Protein AF-A0A9D4YCD7-F1 (afdb_monomer)

Organism: Pisum sativum (NCBI:txid3888)

pLDDT: mean 87.61, std 7.51, range [63.06, 95.0]

Radius of gyration: 17.52 Å; Cα contacts (8 Å, |Δi|>4): 242; chains: 1; bounding box: 41×28×47 Å

Sequence (104 aa):
ANPIVNLSVVIGTNVIALGHDSSYDPKTGELTKFDAGLNFTKDDLVASLVLNEKGNVLNASYYHVVNPFTKTAVGAKVAHRFSTKENTLTLGTQHALDPLTTVK

Nearest PDB structures (foldseek):
  5xdn-assembly1_B  TM=9.275E-01  e=1.374E-03  Homo sapiens
  7tcv-assembly1_XXX-2  TM=9.136E-01  e=3.4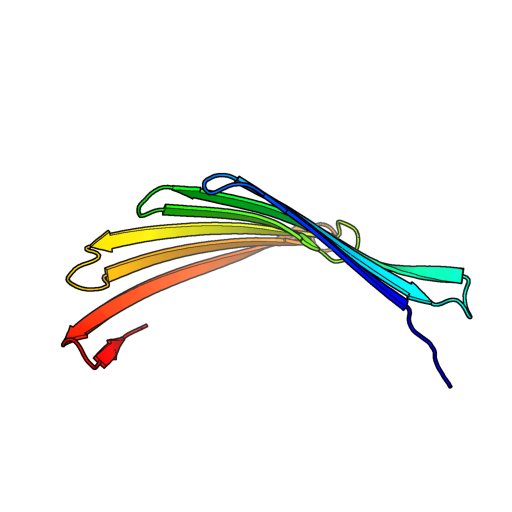58E-03  Mus musculus
  7nie-assembly1_C  TM=9.130E-01  e=3.831E-03  Sus scrofa
  3emn-assembly1_X  TM=9.144E-01  e=5.485E-03  Mus musculus
  4bum-assembly1_X-2  TM=9.418E-01  e=2.080E-02  Danio rerio

Solvent-accessible surface area (backbone atoms only — not comparable to full-atom values): 5564 Å² total; per-residue (Å²): 137,86,71,69,51,76,49,76,50,75,54,68,60,92,43,43,34,40,38,38,40,36,27,35,30,78,85,81,71,41,74,79,40,37,32,40,36,39,36,37,38,54,102,51,37,39,39,34,42,34,32,29,72,68,66,35,32,41,35,41,36,41,35,42,48,79,35,81,90,48,55,25,31,41,35,40,35,40,37,37,31,64,87,79,69,45,74,47,78,45,77,49,55,34,40,36,84,49,103,89,44,70,49,109

Secondary structure (DSSP, 8-state):
----EEEEEEEE-SSEEEEEEEEEETTTTEEEEEEEEEEEEETTEEEEEEEEGGGTEEEEEEEEEEETTTTEEEEEEEEEETTTTEEEEEEEEEEEEETTEEE-

Foldseek 3Di:
DFDKDKDKDKDDDPFKIKIWIWIAGPVVRDTQWIKIKIWGDDDFKIWIWMQTDVRQKIKTKIKGQPDPVFSWIKMWIWIAGNVVRDIDIDIDIKTHPDPVDIDD

Structure (mmCIF, N/CA/C/O backbone):
data_AF-A0A9D4YCD7-F1
#
_entry.id   AF-A0A9D4YCD7-F1
#
loop_
_atom_site.group_PDB
_atom_site.id
_atom_site.type_symbol
_atom_site.label_atom_id
_atom_site.label_alt_id
_atom_site.label_comp_id
_atom_site.label_asym_id
_atom_site.label_entity_id
_atom_site.label_seq_id
_atom_site.pdbx_PDB_ins_code
_atom_site.Cartn_x
_atom_site.Cartn_y
_atom_site.Cartn_z
_atom_site.occupancy
_atom_site.B_iso_or_equiv
_atom_site.auth_seq_id
_atom_site.auth_comp_id
_atom_site.auth_asym_id
_atom_site.auth_atom_id
_atom_site.pdbx_PDB_model_num
ATOM 1 N N . ALA A 1 1 ? 2.887 11.368 -31.687 1.00 63.06 1 ALA A N 1
ATOM 2 C CA . ALA A 1 1 ? 2.109 10.687 -30.627 1.00 63.06 1 ALA A CA 1
ATOM 3 C C . ALA A 1 1 ? 3.053 9.877 -29.749 1.00 63.06 1 ALA A C 1
ATOM 5 O O . ALA A 1 1 ? 3.938 9.268 -30.328 1.00 63.06 1 ALA A O 1
ATOM 6 N N . ASN A 1 2 ? 2.913 9.890 -28.419 1.00 71.94 2 ASN A N 1
ATOM 7 C CA . ASN A 1 2 ? 3.660 9.046 -27.471 1.00 71.94 2 ASN A CA 1
ATOM 8 C C . ASN A 1 2 ? 2.691 7.982 -26.931 1.00 71.94 2 ASN A C 1
ATOM 10 O O . ASN A 1 2 ? 2.012 8.251 -25.943 1.00 71.94 2 ASN A O 1
ATOM 14 N N . PRO A 1 3 ? 2.505 6.855 -27.641 1.00 82.94 3 PRO A N 1
ATOM 15 C CA . PRO A 1 3 ? 1.625 5.802 -27.161 1.00 82.94 3 PRO A CA 1
ATOM 16 C C . PRO A 1 3 ? 2.258 5.175 -25.918 1.00 82.94 3 PRO A C 1
ATOM 18 O O . PRO A 1 3 ? 3.429 4.827 -25.949 1.00 82.94 3 PRO A O 1
ATOM 21 N N . ILE A 1 4 ? 1.498 5.048 -24.836 1.00 87.19 4 ILE A N 1
ATOM 22 C CA . ILE A 1 4 ? 1.902 4.314 -23.633 1.00 87.19 4 ILE A CA 1
ATOM 23 C C . ILE A 1 4 ? 0.850 3.236 -23.420 1.00 87.19 4 ILE A C 1
ATOM 25 O O . ILE A 1 4 ? -0.348 3.529 -23.424 1.00 87.19 4 ILE A O 1
ATOM 29 N N . VAL A 1 5 ? 1.294 1.995 -23.256 1.00 89.56 5 VAL A N 1
ATOM 30 C CA . VAL A 1 5 ? 0.421 0.861 -22.949 1.00 89.56 5 VAL A CA 1
ATOM 31 C C . VAL A 1 5 ? 0.464 0.630 -21.447 1.00 89.56 5 VAL A C 1
ATOM 33 O O . VAL A 1 5 ? 1.545 0.498 -20.882 1.00 89.56 5 VAL A O 1
ATOM 36 N N . ASN A 1 6 ? -0.698 0.580 -20.802 1.00 92.12 6 ASN A N 1
ATOM 37 C CA . ASN A 1 6 ? -0.818 0.289 -19.375 1.00 92.12 6 ASN A CA 1
ATOM 38 C C . ASN A 1 6 ? -1.549 -1.042 -19.198 1.00 92.12 6 ASN A C 1
ATOM 40 O O . ASN A 1 6 ? -2.551 -1.289 -19.870 1.00 92.12 6 ASN A O 1
ATOM 44 N N . LEU A 1 7 ? -1.050 -1.879 -18.296 1.00 90.75 7 LEU A N 1
ATOM 45 C CA . LEU A 1 7 ? -1.609 -3.176 -17.952 1.00 90.75 7 LEU A CA 1
ATOM 46 C C . LEU A 1 7 ? -1.794 -3.239 -16.440 1.00 90.75 7 LEU A C 1
ATOM 48 O O . LEU A 1 7 ? -0.820 -3.187 -15.697 1.00 90.75 7 LEU A O 1
ATOM 52 N N . SER A 1 8 ? -3.032 -3.420 -15.996 1.00 93.19 8 SER A N 1
ATOM 53 C CA . SER A 1 8 ? -3.354 -3.646 -14.592 1.00 93.19 8 SER A CA 1
ATOM 54 C C . SER A 1 8 ? -4.103 -4.963 -14.427 1.00 93.19 8 SER A C 1
ATOM 56 O O . SER A 1 8 ? -4.980 -5.315 -15.217 1.00 93.19 8 SER A O 1
ATOM 58 N N . VAL A 1 9 ? -3.718 -5.727 -13.411 1.00 94.06 9 VAL A N 1
ATOM 59 C CA . VAL A 1 9 ? -4.295 -7.030 -13.081 1.00 94.06 9 VAL A CA 1
ATOM 60 C C . VAL A 1 9 ? -4.472 -7.093 -11.577 1.00 94.06 9 VAL A C 1
ATOM 62 O O . VAL A 1 9 ? -3.539 -6.825 -10.827 1.00 94.06 9 VAL A O 1
ATOM 65 N N . VAL A 1 10 ? -5.667 -7.467 -11.129 1.00 94.81 10 VAL A N 1
ATOM 66 C CA . VAL A 1 10 ? -5.962 -7.682 -9.712 1.00 94.81 10 VAL A CA 1
ATOM 67 C C . VAL A 1 10 ? -6.681 -9.013 -9.564 1.00 94.81 10 VAL A C 1
ATOM 69 O O . VAL A 1 10 ? -7.632 -9.296 -10.289 1.00 94.81 10 VAL A O 1
ATOM 72 N N . ILE A 1 11 ? -6.219 -9.832 -8.625 1.00 94.31 11 ILE A N 1
ATOM 73 C CA . ILE A 1 11 ? -6.813 -11.118 -8.270 1.00 94.31 11 ILE A CA 1
ATOM 74 C C . ILE A 1 11 ? -6.925 -11.153 -6.752 1.00 94.31 11 ILE A C 1
ATOM 76 O O . ILE A 1 11 ? -5.935 -10.985 -6.044 1.00 94.31 11 ILE A O 1
ATOM 80 N N . GLY A 1 12 ? -8.127 -11.373 -6.231 1.00 92.31 12 GLY A N 1
ATOM 81 C CA . GLY A 1 12 ? -8.349 -11.362 -4.794 1.00 92.31 12 GLY A CA 1
ATOM 82 C C . GLY A 1 12 ? -9.638 -12.037 -4.368 1.00 92.31 12 GLY A C 1
ATOM 83 O O . GLY A 1 12 ? -10.518 -12.332 -5.171 1.00 92.31 12 GLY A O 1
ATOM 84 N N . THR A 1 13 ? -9.712 -12.279 -3.069 1.00 91.50 13 THR A N 1
ATOM 85 C CA . THR A 1 13 ? -10.869 -12.768 -2.324 1.00 91.50 13 THR A CA 1
ATOM 86 C C . THR A 1 13 ? -11.287 -11.701 -1.311 1.00 91.50 13 THR A C 1
ATOM 88 O O . THR A 1 13 ? -10.689 -10.630 -1.235 1.00 91.50 13 THR A O 1
ATOM 91 N N . ASN A 1 14 ? -12.273 -12.016 -0.474 1.00 87.06 14 ASN A N 1
ATOM 92 C CA . ASN A 1 14 ? -12.765 -11.120 0.575 1.00 87.06 14 ASN A CA 1
ATOM 93 C C . ASN A 1 14 ? -11.700 -10.756 1.627 1.00 87.06 14 ASN A C 1
ATOM 95 O O . ASN A 1 14 ? -11.888 -9.790 2.358 1.00 87.06 14 ASN A O 1
ATOM 99 N N . VAL A 1 15 ? -10.615 -11.539 1.727 1.00 91.50 15 VAL A N 1
ATOM 100 C CA . VAL A 1 15 ? -9.600 -11.384 2.780 1.00 91.50 15 VAL A CA 1
ATOM 101 C C . VAL A 1 15 ? -8.240 -10.964 2.237 1.00 91.50 15 VAL A C 1
ATOM 103 O O . VAL A 1 15 ? -7.526 -10.205 2.882 1.00 91.50 15 VAL A O 1
ATOM 106 N N . ILE A 1 16 ? -7.861 -11.442 1.054 1.00 92.88 16 ILE A N 1
ATOM 107 C CA . ILE A 1 16 ? -6.556 -11.157 0.455 1.00 92.88 16 ILE A CA 1
ATOM 108 C C . ILE A 1 16 ? -6.719 -10.776 -1.010 1.00 92.88 16 ILE A C 1
ATOM 110 O O . ILE A 1 16 ? -7.456 -11.438 -1.736 1.00 92.88 16 ILE A O 1
ATOM 114 N N . ALA A 1 17 ? -6.006 -9.748 -1.454 1.00 94.75 17 ALA A N 1
ATOM 115 C CA . ALA A 1 17 ? -5.940 -9.335 -2.846 1.00 94.75 17 ALA A CA 1
ATOM 116 C C . ALA A 1 17 ? -4.491 -9.095 -3.265 1.00 94.75 17 ALA A C 1
ATOM 118 O O . ALA A 1 17 ? -3.690 -8.552 -2.509 1.00 94.75 17 ALA A O 1
ATOM 119 N N . LEU A 1 18 ? -4.170 -9.501 -4.484 1.00 94.88 18 LEU A N 1
ATOM 120 C CA . LEU A 1 18 ? -2.902 -9.270 -5.154 1.00 94.88 18 LEU A CA 1
ATOM 121 C C . LEU A 1 18 ? -3.179 -8.412 -6.382 1.00 94.88 18 LEU A C 1
ATOM 123 O O . LEU A 1 18 ? -4.095 -8.696 -7.150 1.00 94.88 18 LEU A O 1
ATOM 127 N N . GLY A 1 19 ? -2.399 -7.358 -6.556 1.00 94.19 19 GLY A N 1
ATOM 128 C CA . GLY A 1 19 ? -2.492 -6.434 -7.672 1.00 94.19 19 GLY A CA 1
ATOM 129 C C . GLY A 1 19 ? -1.138 -6.257 -8.332 1.00 94.19 19 GLY A C 1
ATOM 130 O O . GLY A 1 19 ? -0.098 -6.322 -7.681 1.00 94.19 19 GLY A O 1
ATOM 131 N N . HIS A 1 20 ? -1.151 -6.020 -9.629 1.00 93.62 20 HIS A N 1
ATOM 132 C CA . HIS A 1 20 ? 0.021 -5.679 -10.409 1.00 93.62 20 HIS A CA 1
ATOM 133 C C . HIS A 1 20 ? -0.371 -4.636 -11.453 1.00 93.62 20 HIS A C 1
ATOM 135 O O . HIS A 1 20 ? -1.400 -4.779 -12.111 1.00 93.62 20 HIS A O 1
ATOM 141 N N . ASP A 1 21 ? 0.443 -3.599 -11.596 1.00 93.25 21 ASP A N 1
ATOM 142 C CA . ASP A 1 21 ? 0.253 -2.501 -12.538 1.00 93.25 21 ASP A CA 1
ATOM 143 C C . ASP A 1 21 ? 1.577 -2.214 -13.245 1.00 93.25 21 ASP A C 1
ATOM 145 O O . ASP A 1 21 ? 2.606 -2.002 -12.607 1.00 93.25 21 ASP A O 1
ATOM 149 N N . SER A 1 22 ? 1.576 -2.226 -14.572 1.00 91.38 22 SER A N 1
ATOM 150 C CA . SER A 1 22 ? 2.772 -1.966 -15.359 1.00 91.38 22 SER A CA 1
ATOM 151 C C . SER A 1 22 ? 2.489 -1.100 -16.578 1.00 91.38 22 SER A C 1
ATOM 153 O O . SER A 1 22 ? 1.412 -1.1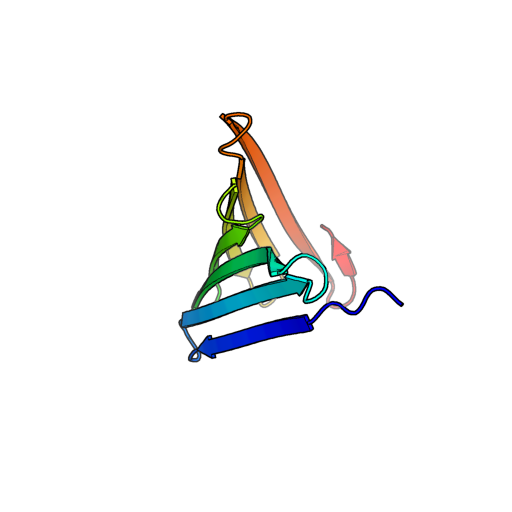45 -17.172 1.00 91.38 22 SER A O 1
ATOM 155 N N . SER A 1 23 ? 3.482 -0.301 -16.963 1.00 92.19 23 SER A N 1
ATOM 156 C CA . SER A 1 23 ? 3.403 0.602 -18.113 1.00 92.19 23 SER A CA 1
ATOM 157 C C . SER A 1 23 ? 4.579 0.362 -19.048 1.00 92.19 23 SER A C 1
ATOM 159 O O . SER A 1 23 ? 5.722 0.252 -18.601 1.00 92.19 23 SER A O 1
ATOM 161 N N . TYR A 1 24 ? 4.299 0.308 -20.347 1.00 88.31 24 TYR A N 1
ATOM 162 C CA . TYR A 1 24 ? 5.257 0.025 -21.409 1.00 88.31 24 TYR A CA 1
ATOM 163 C C . TYR A 1 24 ? 5.216 1.113 -22.482 1.00 88.31 24 TYR A C 1
ATOM 165 O O . TYR A 1 24 ? 4.139 1.483 -22.962 1.00 88.31 24 TYR A O 1
ATOM 173 N N . ASP A 1 25 ? 6.390 1.610 -22.868 1.00 90.31 25 ASP A N 1
ATOM 174 C CA . ASP A 1 25 ? 6.554 2.513 -24.003 1.00 90.31 25 ASP A CA 1
ATOM 175 C C . ASP A 1 25 ? 7.037 1.715 -25.233 1.00 90.31 25 ASP A C 1
ATOM 177 O O . ASP A 1 25 ? 8.211 1.346 -25.316 1.00 90.31 25 ASP A O 1
ATOM 181 N N . PRO A 1 26 ? 6.164 1.445 -26.223 1.00 83.69 26 PRO A N 1
ATOM 182 C CA . PRO A 1 26 ? 6.528 0.710 -27.431 1.00 83.69 26 PRO A CA 1
ATOM 183 C C . PRO A 1 26 ? 7.477 1.474 -28.362 1.00 83.69 26 PRO A C 1
ATOM 185 O O . PRO A 1 26 ? 7.972 0.884 -29.318 1.00 83.69 26 PRO A O 1
ATOM 188 N N . LYS A 1 27 ? 7.745 2.766 -28.130 1.00 84.81 27 LYS A N 1
ATOM 189 C CA . LYS A 1 27 ? 8.731 3.518 -28.918 1.00 84.81 27 LYS A CA 1
ATOM 190 C C . LYS A 1 27 ? 10.157 3.242 -28.479 1.00 84.81 27 LYS A C 1
ATOM 192 O O . LYS A 1 27 ? 11.037 3.136 -29.327 1.00 84.81 27 LYS A O 1
ATOM 197 N N . THR A 1 28 ? 10.383 3.200 -27.170 1.00 83.50 28 THR A N 1
ATOM 198 C CA . THR A 1 28 ? 11.702 2.931 -26.582 1.00 83.50 28 THR A CA 1
ATOM 199 C C . THR A 1 28 ? 11.900 1.446 -26.306 1.00 83.50 28 THR A C 1
ATOM 201 O O . THR A 1 28 ? 13.027 0.995 -26.131 1.00 83.50 28 THR A O 1
ATOM 204 N N . GLY A 1 29 ? 10.812 0.674 -26.291 1.00 80.50 29 GLY A N 1
ATOM 205 C CA . GLY A 1 29 ? 10.824 -0.726 -25.904 1.00 80.50 29 GLY A CA 1
ATOM 206 C C . GLY A 1 29 ? 11.000 -0.926 -24.399 1.00 80.50 29 GLY A C 1
ATOM 207 O O . GLY A 1 29 ? 11.297 -2.040 -23.968 1.00 80.50 29 GLY A O 1
ATOM 208 N N . GLU A 1 30 ? 10.837 0.128 -23.596 1.00 85.12 30 GLU A N 1
ATOM 209 C CA . GLU A 1 30 ? 11.117 0.100 -22.166 1.00 85.12 30 GLU A CA 1
ATOM 210 C C . GLU A 1 30 ? 9.852 -0.023 -21.319 1.00 85.12 30 GLU A C 1
ATOM 212 O O . GLU A 1 30 ? 8.813 0.593 -21.571 1.00 85.12 30 GLU A O 1
ATOM 217 N N . LEU A 1 31 ? 9.979 -0.781 -20.231 1.00 84.62 31 LEU A N 1
ATOM 218 C CA . LEU A 1 31 ? 9.004 -0.776 -19.154 1.00 84.62 31 LEU A CA 1
ATOM 219 C C . LEU A 1 31 ? 9.199 0.501 -18.331 1.00 84.62 31 LEU A C 1
ATOM 221 O O . LEU A 1 31 ? 10.206 0.645 -17.636 1.00 84.62 31 LEU A O 1
ATOM 225 N N . THR A 1 32 ? 8.265 1.441 -18.406 1.00 86.94 32 THR A N 1
ATOM 226 C CA . THR A 1 32 ? 8.355 2.732 -17.709 1.00 86.94 32 THR A CA 1
ATOM 227 C C . THR A 1 32 ? 7.904 2.623 -16.256 1.00 86.94 32 THR A C 1
ATOM 229 O O . THR A 1 32 ? 8.478 3.285 -15.391 1.00 86.94 32 THR A O 1
ATOM 232 N N . LYS A 1 33 ? 6.957 1.727 -15.961 1.00 89.06 33 LYS A N 1
ATOM 233 C CA . LYS A 1 33 ? 6.374 1.550 -14.627 1.00 89.06 33 LYS A CA 1
ATOM 234 C C . LYS A 1 33 ? 6.152 0.073 -14.305 1.00 89.06 33 LYS A C 1
ATOM 236 O O . LYS A 1 33 ? 5.764 -0.697 -15.180 1.00 89.06 33 LYS A O 1
ATOM 241 N N . PHE A 1 34 ? 6.398 -0.300 -13.054 1.00 89.12 34 PHE A N 1
ATOM 242 C CA . PHE A 1 34 ? 6.098 -1.621 -12.508 1.00 89.12 34 PHE A CA 1
ATOM 243 C C . PHE A 1 34 ? 5.792 -1.473 -11.020 1.00 89.12 34 PHE A C 1
ATOM 245 O O . PHE A 1 34 ? 6.691 -1.163 -10.231 1.00 89.12 34 PHE A O 1
ATOM 252 N N . ASP A 1 35 ? 4.536 -1.700 -10.670 1.00 93.38 35 ASP A N 1
ATOM 253 C CA . ASP A 1 35 ? 4.013 -1.664 -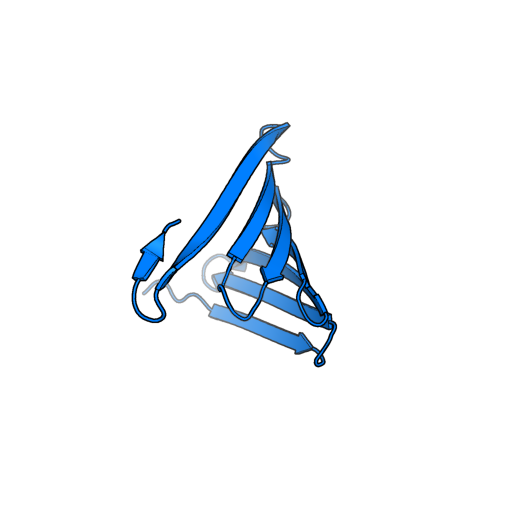9.319 1.00 93.38 35 ASP A CA 1
ATOM 254 C C . ASP A 1 35 ? 3.339 -3.009 -9.014 1.00 93.38 35 ASP A C 1
ATOM 256 O O . ASP A 1 35 ? 2.664 -3.611 -9.849 1.00 93.38 35 ASP A O 1
ATOM 260 N N . ALA A 1 36 ? 3.509 -3.491 -7.791 1.00 94.38 36 ALA A N 1
ATOM 261 C CA . ALA A 1 36 ? 2.879 -4.705 -7.300 1.00 94.38 36 ALA A CA 1
ATOM 262 C C . ALA A 1 36 ? 2.330 -4.450 -5.900 1.00 94.38 36 ALA A C 1
ATOM 264 O O . ALA A 1 36 ? 2.975 -3.808 -5.077 1.00 94.38 36 ALA A O 1
ATOM 265 N N . GLY A 1 37 ? 1.137 -4.950 -5.617 1.00 94.69 37 GLY A N 1
ATOM 266 C CA . GLY A 1 37 ? 0.439 -4.740 -4.360 1.00 94.69 37 GLY A CA 1
ATOM 267 C C . GLY A 1 37 ? -0.098 -6.040 -3.791 1.00 94.69 37 GLY A C 1
ATOM 268 O O . GLY A 1 37 ? -0.564 -6.911 -4.517 1.00 94.69 37 GLY A O 1
ATOM 269 N N . LEU A 1 38 ? -0.066 -6.146 -2.474 1.00 94.25 38 LEU A N 1
ATOM 270 C CA . LEU A 1 38 ? -0.767 -7.140 -1.687 1.00 94.25 38 LEU A CA 1
ATOM 271 C C . LEU A 1 38 ? -1.612 -6.395 -0.664 1.00 94.25 38 LEU A C 1
ATOM 273 O O . LEU A 1 38 ? -1.136 -5.487 0.011 1.00 94.25 38 LEU A O 1
ATOM 277 N N . ASN A 1 39 ? -2.871 -6.771 -0.546 1.00 94.00 39 ASN A N 1
ATOM 278 C CA . ASN A 1 39 ? -3.791 -6.216 0.424 1.00 94.00 39 ASN A CA 1
ATOM 279 C C . ASN A 1 39 ? -4.412 -7.353 1.227 1.00 94.00 39 ASN A C 1
ATOM 281 O O . ASN A 1 39 ? -4.786 -8.382 0.671 1.00 94.00 39 ASN A O 1
ATOM 285 N N . PHE A 1 40 ? -4.523 -7.152 2.528 1.00 92.50 40 PHE A N 1
ATOM 286 C CA . PHE A 1 40 ? -5.142 -8.049 3.478 1.00 92.50 40 PHE A CA 1
ATOM 287 C C . PHE A 1 40 ? -6.207 -7.269 4.243 1.00 92.50 40 PHE A C 1
ATOM 289 O O . PHE A 1 40 ? -5.896 -6.330 4.971 1.00 92.50 40 PHE A O 1
ATOM 296 N N . THR A 1 41 ? -7.465 -7.650 4.077 1.00 91.25 41 THR A N 1
ATOM 297 C CA . THR A 1 41 ? -8.613 -7.000 4.707 1.00 91.25 41 THR A CA 1
ATOM 298 C C . THR A 1 41 ? -9.329 -8.021 5.574 1.00 91.25 41 THR A C 1
ATOM 300 O O . THR A 1 41 ? -9.681 -9.097 5.109 1.00 91.25 41 THR A O 1
ATOM 303 N N . LYS A 1 42 ? -9.541 -7.710 6.849 1.00 85.88 42 LYS A N 1
ATOM 304 C CA . LYS A 1 42 ? -10.234 -8.591 7.785 1.00 85.88 42 LYS A CA 1
ATOM 305 C C . LYS A 1 42 ? -11.083 -7.775 8.740 1.00 85.88 42 LYS A C 1
ATOM 307 O O . LYS A 1 42 ? -10.506 -7.040 9.529 1.00 85.88 42 LYS A O 1
ATOM 312 N N . ASP A 1 43 ? -12.400 -7.969 8.683 1.00 82.25 43 ASP A N 1
ATOM 313 C CA . ASP A 1 43 ? -13.438 -7.353 9.524 1.00 82.25 43 ASP A CA 1
ATOM 314 C C . ASP A 1 43 ? -13.261 -5.833 9.703 1.00 82.25 43 ASP A C 1
ATOM 316 O O . ASP A 1 43 ? -13.823 -5.053 8.939 1.00 82.25 43 ASP A O 1
ATOM 320 N N . ASP A 1 44 ? -12.408 -5.417 10.635 1.00 82.75 44 ASP A N 1
ATOM 321 C CA . ASP A 1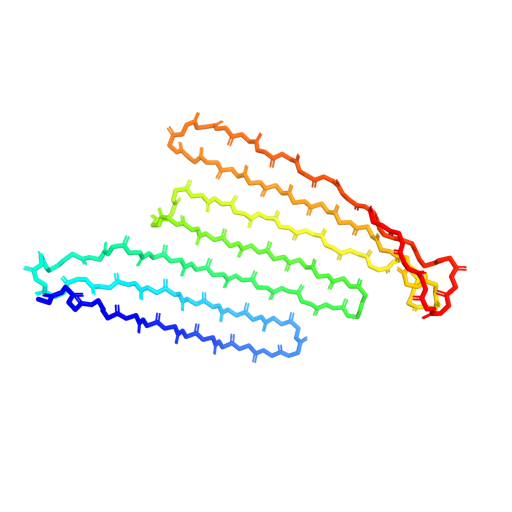 44 ? -12.148 -4.022 10.998 1.00 82.75 44 ASP A CA 1
ATOM 322 C C . ASP A 1 44 ? -10.717 -3.546 10.666 1.00 82.75 44 ASP A C 1
ATOM 324 O O . ASP A 1 44 ? -10.312 -2.439 11.012 1.00 82.75 44 ASP A O 1
ATOM 328 N N . LEU A 1 45 ? -9.902 -4.374 10.015 1.00 87.00 45 LEU A N 1
ATOM 329 C CA . LEU A 1 45 ? -8.475 -4.146 9.796 1.00 87.00 45 LEU A CA 1
ATOM 330 C C . LEU A 1 45 ? -8.108 -4.298 8.324 1.00 87.00 45 LEU A C 1
ATOM 332 O O . LEU A 1 45 ? -8.484 -5.265 7.665 1.00 87.00 45 LEU A O 1
ATOM 336 N N . VAL A 1 46 ? -7.301 -3.371 7.820 1.00 91.75 46 VAL A N 1
ATOM 337 C CA . VAL A 1 46 ? -6.713 -3.440 6.483 1.00 91.75 46 VAL A CA 1
ATOM 338 C C . VAL A 1 46 ? -5.208 -3.258 6.589 1.00 91.75 46 VAL A C 1
ATOM 340 O O . VAL A 1 46 ? -4.725 -2.220 7.030 1.00 91.75 46 VAL A O 1
ATOM 343 N N . ALA A 1 47 ? -4.459 -4.264 6.166 1.00 93.81 47 ALA A N 1
ATOM 344 C CA . ALA A 1 47 ? -3.022 -4.189 5.991 1.00 93.81 47 ALA A CA 1
ATOM 345 C C . ALA A 1 47 ? -2.706 -4.281 4.500 1.00 93.81 47 ALA A C 1
ATOM 347 O O . ALA A 1 47 ? -3.213 -5.156 3.809 1.00 93.81 47 ALA A O 1
ATOM 348 N N . SER A 1 48 ? -1.852 -3.407 3.989 1.00 94.62 48 SER A N 1
ATOM 349 C CA . SER A 1 48 ? -1.468 -3.429 2.582 1.00 94.62 48 SER A CA 1
ATOM 350 C C . SER A 1 48 ? 0.022 -3.209 2.422 1.00 94.62 48 SER A C 1
ATOM 352 O O . SER A 1 48 ? 0.618 -2.371 3.095 1.00 94.62 48 SER A O 1
ATOM 354 N N . LEU A 1 49 ? 0.612 -3.942 1.492 1.00 94.75 49 LEU A N 1
ATOM 355 C CA . LEU A 1 49 ? 2.004 -3.840 1.109 1.00 94.75 49 LEU A CA 1
ATOM 356 C C . LEU A 1 49 ? 2.071 -3.592 -0.391 1.00 94.75 49 LEU A C 1
ATOM 358 O O . LEU A 1 49 ? 1.619 -4.417 -1.174 1.00 94.75 49 LEU A O 1
ATOM 362 N N . VAL A 1 50 ? 2.626 -2.461 -0.801 1.00 95.00 50 VAL A N 1
ATOM 363 C CA . VAL A 1 50 ? 2.709 -2.067 -2.205 1.00 95.00 50 VAL A CA 1
ATOM 364 C C . VAL A 1 50 ? 4.135 -1.684 -2.537 1.00 95.00 50 VAL A C 1
ATOM 366 O O . VAL A 1 50 ? 4.708 -0.769 -1.952 1.00 95.00 50 VAL A O 1
ATOM 369 N N . LEU A 1 51 ? 4.695 -2.367 -3.514 1.00 93.88 51 LEU A N 1
ATOM 370 C CA . LEU A 1 51 ? 5.967 -2.060 -4.121 1.00 93.88 51 LEU A CA 1
ATOM 371 C C . LEU A 1 51 ? 5.720 -1.202 -5.366 1.00 93.88 51 LEU A C 1
ATOM 373 O O . LEU A 1 51 ? 4.960 -1.599 -6.240 1.00 93.88 51 LEU A O 1
ATOM 377 N N . ASN A 1 52 ? 6.336 -0.027 -5.436 1.00 91.06 52 ASN A N 1
ATOM 378 C CA . ASN A 1 52 ? 6.139 0.945 -6.510 1.00 91.06 52 ASN A CA 1
ATOM 379 C C . ASN A 1 52 ? 7.474 1.316 -7.157 1.00 91.06 52 ASN A C 1
ATOM 381 O O . ASN A 1 52 ? 8.544 1.015 -6.616 1.00 91.06 52 ASN A O 1
ATOM 385 N N . GLU A 1 53 ? 7.405 2.024 -8.285 1.00 88.75 53 GLU A N 1
ATOM 386 C CA . GLU A 1 53 ? 8.574 2.570 -8.989 1.00 88.75 53 GLU A CA 1
ATOM 387 C C . GLU A 1 53 ? 9.616 1.483 -9.308 1.00 88.75 53 GLU A C 1
ATOM 389 O O . GLU A 1 53 ? 10.796 1.612 -8.978 1.00 88.75 53 GLU A O 1
ATOM 394 N N . LYS A 1 54 ? 9.181 0.373 -9.920 1.00 87.06 54 LYS A N 1
ATOM 395 C CA . LYS A 1 54 ? 10.054 -0.761 -10.282 1.00 87.06 54 LYS A CA 1
ATOM 396 C C . LYS A 1 54 ? 10.778 -1.392 -9.089 1.00 87.06 54 LYS A C 1
ATOM 398 O O . LYS A 1 54 ? 11.889 -1.894 -9.233 1.00 87.06 54 LYS A O 1
ATOM 403 N N . GLY A 1 55 ? 10.175 -1.356 -7.904 1.00 84.50 55 GLY A N 1
ATOM 404 C CA . GLY A 1 55 ? 10.812 -1.891 -6.701 1.00 84.50 55 GLY A CA 1
ATOM 405 C C . GLY A 1 55 ? 11.488 -0.861 -5.813 1.00 84.50 55 GLY A C 1
ATOM 406 O O . GLY A 1 55 ? 11.970 -1.212 -4.742 1.00 84.50 55 GLY A O 1
ATOM 407 N N . ASN A 1 56 ? 11.528 0.401 -6.224 1.00 89.94 56 ASN A N 1
ATOM 408 C CA . ASN A 1 56 ? 12.264 1.419 -5.497 1.00 89.94 56 ASN A CA 1
ATOM 409 C C . ASN A 1 56 ? 11.554 1.899 -4.222 1.00 89.94 56 ASN A C 1
ATOM 411 O O . ASN A 1 56 ? 12.221 2.286 -3.262 1.00 89.94 56 ASN A O 1
ATOM 415 N N . VAL A 1 57 ? 10.220 1.889 -4.196 1.00 93.12 57 VAL A N 1
ATOM 416 C CA . VAL A 1 57 ? 9.440 2.376 -3.049 1.00 93.12 57 VAL A CA 1
ATOM 417 C C . VAL A 1 57 ? 8.574 1.262 -2.483 1.00 93.12 57 VAL A C 1
ATOM 419 O O . VAL A 1 57 ? 7.632 0.809 -3.129 1.00 93.12 57 VAL A O 1
ATOM 422 N N . LEU A 1 58 ? 8.849 0.862 -1.245 1.00 94.06 58 LEU A N 1
ATOM 423 C CA . LEU A 1 58 ? 8.031 -0.073 -0.484 1.00 94.06 58 LEU A CA 1
ATOM 424 C C . LEU A 1 58 ? 7.084 0.695 0.437 1.00 94.06 58 LEU A C 1
ATOM 426 O O . LEU A 1 58 ? 7.514 1.330 1.392 1.00 94.06 58 LEU A O 1
ATOM 430 N N . ASN A 1 59 ? 5.789 0.613 0.169 1.00 94.62 59 ASN A N 1
ATOM 431 C CA . ASN A 1 59 ? 4.732 1.171 0.998 1.00 94.62 59 ASN A CA 1
ATOM 432 C C . ASN A 1 59 ? 4.081 0.056 1.816 1.00 94.62 59 ASN A C 1
ATOM 434 O O . ASN A 1 59 ? 3.410 -0.802 1.256 1.00 94.62 59 ASN A O 1
ATOM 438 N N . ALA A 1 60 ? 4.224 0.092 3.131 1.00 94.19 60 ALA A N 1
ATOM 439 C CA . ALA A 1 60 ? 3.436 -0.708 4.054 1.00 94.19 60 ALA A CA 1
ATOM 440 C C . ALA A 1 60 ? 2.411 0.203 4.729 1.00 94.19 60 ALA A C 1
ATOM 442 O O . ALA A 1 60 ? 2.763 1.256 5.247 1.00 94.19 60 ALA A O 1
ATOM 443 N N . SER A 1 61 ? 1.144 -0.178 4.754 1.00 93.88 61 SER A N 1
ATOM 444 C CA . SER A 1 61 ? 0.134 0.521 5.543 1.00 93.88 61 SER A CA 1
ATOM 445 C C . SER A 1 61 ? -0.704 -0.443 6.345 1.00 93.88 61 SER A C 1
ATOM 447 O O . SER A 1 61 ? -0.928 -1.587 5.960 1.00 93.88 61 SER A O 1
ATOM 449 N N . TYR A 1 62 ? -1.142 0.053 7.485 1.00 91.75 62 TYR A N 1
ATOM 450 C CA . TYR A 1 62 ? -1.962 -0.642 8.443 1.00 91.75 62 TYR A CA 1
ATOM 451 C C . TYR A 1 62 ? -3.054 0.313 8.896 1.00 91.75 62 TYR A C 1
ATOM 453 O O . TYR A 1 62 ? -2.776 1.422 9.348 1.00 91.75 62 TYR A O 1
ATOM 461 N N . TYR A 1 63 ? -4.294 -0.111 8.755 1.00 89.31 63 TYR A N 1
ATOM 462 C CA . TYR A 1 63 ? -5.479 0.642 9.106 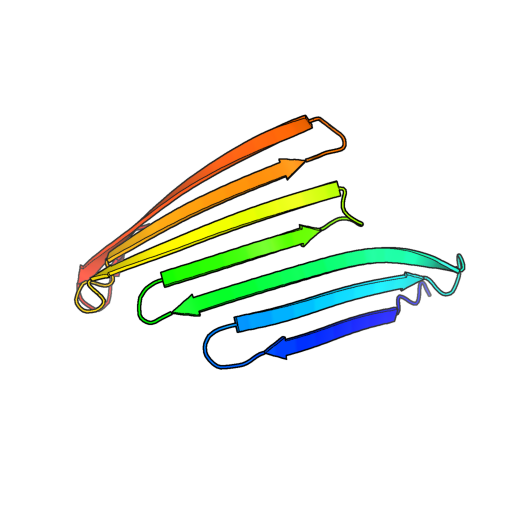1.00 89.31 63 TYR A CA 1
ATOM 463 C C . TYR A 1 63 ? -6.350 -0.230 9.997 1.00 89.31 63 TYR A C 1
ATOM 465 O O . TYR A 1 63 ? -6.606 -1.387 9.673 1.00 89.31 63 TYR A O 1
ATOM 473 N N . HIS A 1 64 ? -6.783 0.318 11.124 1.00 86.56 64 HIS A N 1
ATOM 474 C CA . HIS A 1 64 ? -7.594 -0.378 12.105 1.00 86.56 64 HIS A CA 1
ATOM 475 C C . HIS A 1 64 ? -8.776 0.494 12.519 1.00 86.56 64 HIS A C 1
ATOM 477 O O . HIS A 1 64 ? -8.612 1.615 13.007 1.00 86.56 64 HIS A O 1
ATOM 483 N N . VAL A 1 65 ? -9.976 -0.033 12.319 1.00 84.12 65 VAL A N 1
ATOM 484 C CA . VAL A 1 65 ? -11.236 0.554 12.753 1.00 84.12 65 VAL A CA 1
ATOM 485 C C . VAL A 1 65 ? -11.472 0.109 14.190 1.00 84.12 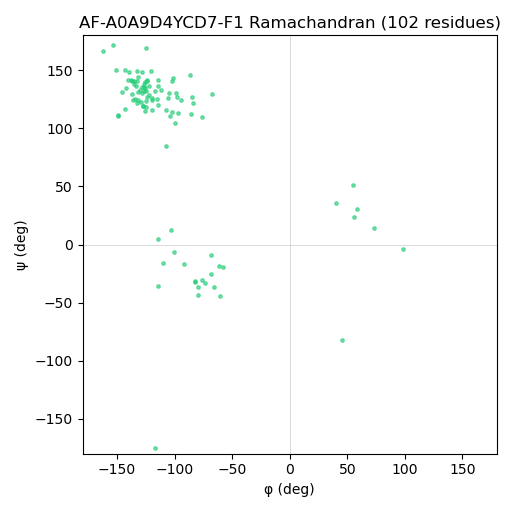65 VAL A C 1
ATOM 487 O O . VAL A 1 65 ? -11.684 -1.062 14.469 1.00 84.12 65 VAL A O 1
ATOM 490 N N . VAL A 1 66 ? -11.408 1.061 15.117 1.00 77.94 66 VAL A N 1
ATOM 491 C CA . VAL A 1 66 ? -11.591 0.797 16.551 1.00 77.94 66 VAL A CA 1
ATOM 492 C C . VAL A 1 66 ? -13.075 0.668 16.880 1.00 77.94 66 VAL A C 1
ATOM 494 O O . VAL A 1 66 ? -13.464 -0.124 17.734 1.00 77.94 66 VAL A O 1
ATOM 497 N N . ASN A 1 67 ? -13.914 1.471 16.221 1.00 72.25 67 ASN A N 1
ATOM 498 C CA . ASN A 1 67 ? -15.354 1.408 16.413 1.00 72.25 67 ASN A CA 1
ATOM 499 C C . ASN A 1 67 ? -16.096 1.793 15.120 1.00 72.25 67 ASN A C 1
ATOM 501 O O . ASN A 1 67 ? -16.085 2.973 14.741 1.00 72.25 67 ASN A O 1
ATOM 505 N N . PRO A 1 68 ? -16.768 0.836 14.455 1.00 66.06 68 PRO A N 1
ATOM 506 C CA . PRO A 1 68 ? -17.537 1.107 13.245 1.00 66.06 68 PRO A CA 1
ATOM 507 C C . PRO A 1 68 ? -18.785 1.970 13.502 1.00 66.06 68 PRO A C 1
ATOM 509 O O . PRO A 1 68 ? -19.195 2.709 12.609 1.00 66.06 68 PRO A O 1
ATOM 512 N N . PH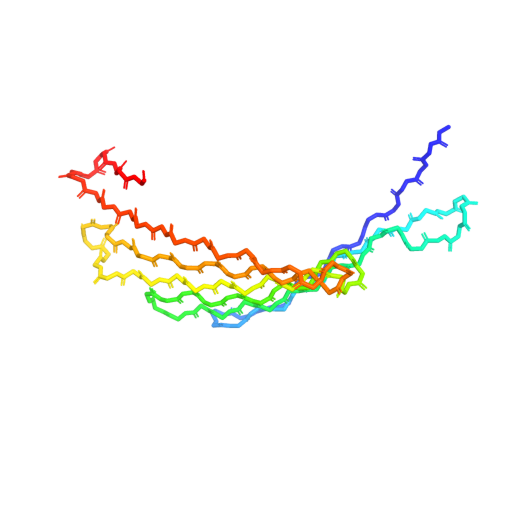E A 1 69 ? -19.347 1.973 14.720 1.00 63.88 69 PHE A N 1
ATOM 513 C CA . PHE A 1 69 ? -20.503 2.813 15.072 1.00 63.88 69 PHE A CA 1
ATOM 514 C C . PHE A 1 69 ? -20.141 4.295 15.238 1.00 63.88 69 PHE A C 1
ATOM 516 O O . PHE A 1 69 ? -20.940 5.157 14.883 1.00 63.88 69 PHE A O 1
ATOM 523 N N . THR A 1 70 ? -18.935 4.611 15.722 1.00 65.50 70 THR A N 1
ATOM 524 C CA . THR A 1 70 ? -18.429 5.996 15.833 1.00 65.50 70 THR A CA 1
ATOM 525 C C . THR A 1 70 ? -17.423 6.350 14.731 1.00 65.50 70 THR A C 1
ATOM 527 O O . THR A 1 70 ? -16.704 7.343 14.846 1.00 65.50 70 THR A O 1
ATOM 530 N N . LYS A 1 71 ? -17.318 5.510 13.684 1.00 70.94 71 LYS A N 1
ATOM 531 C CA . LYS A 1 71 ? -16.348 5.596 12.568 1.00 70.94 71 LYS A CA 1
ATOM 532 C C . LYS A 1 71 ? -14.935 6.012 13.010 1.00 70.94 71 LYS A C 1
ATOM 534 O O . LYS A 1 71 ? -14.239 6.749 12.304 1.00 70.94 71 LYS A O 1
ATOM 539 N N . THR A 1 72 ? -14.524 5.555 14.192 1.00 79.12 72 THR A N 1
ATOM 540 C CA . THR A 1 72 ? -13.209 5.865 14.751 1.00 79.12 72 THR A CA 1
ATOM 541 C C . THR A 1 72 ? -12.216 4.882 14.180 1.00 79.12 72 THR A C 1
ATOM 543 O O . THR A 1 72 ? -12.380 3.672 14.347 1.00 79.12 72 THR A O 1
ATOM 546 N N . ALA A 1 73 ? -11.188 5.389 13.518 1.00 85.06 73 ALA A N 1
ATOM 547 C CA . ALA A 1 73 ? -10.163 4.546 12.939 1.00 85.06 73 ALA A CA 1
ATOM 548 C C . ALA A 1 73 ? -8.795 5.191 13.058 1.00 85.06 73 ALA A C 1
ATOM 550 O O . ALA A 1 73 ? -8.647 6.411 13.057 1.00 85.06 73 ALA A O 1
ATOM 551 N N . VAL A 1 74 ? -7.786 4.347 13.155 1.00 89.44 74 VAL A N 1
ATOM 552 C CA . VAL A 1 74 ? -6.393 4.754 13.234 1.00 89.44 74 VAL A CA 1
ATOM 553 C C . VAL A 1 74 ? -5.635 4.072 12.113 1.00 89.44 74 VAL A C 1
ATOM 555 O O . VAL A 1 74 ? -5.901 2.924 11.760 1.00 89.44 74 VAL A O 1
ATOM 558 N N . GLY A 1 75 ? -4.711 4.802 11.512 1.00 91.81 75 GLY A N 1
ATOM 559 C CA . GLY A 1 75 ? -3.932 4.337 10.386 1.00 91.81 75 GLY A CA 1
ATOM 560 C C . GLY A 1 75 ? -2.478 4.735 10.535 1.00 91.81 75 GLY A C 1
ATOM 561 O O . GLY A 1 75 ? -2.151 5.842 10.959 1.00 91.81 75 GLY A O 1
ATOM 562 N N . ALA A 1 76 ? -1.602 3.828 10.141 1.00 93.88 76 ALA A N 1
ATOM 563 C CA . ALA A 1 76 ? -0.187 4.072 9.980 1.00 93.88 76 ALA A CA 1
ATOM 564 C C . ALA A 1 76 ? 0.227 3.656 8.570 1.00 93.88 76 ALA A C 1
ATOM 566 O O . ALA A 1 76 ? -0.215 2.635 8.046 1.00 93.88 76 ALA A O 1
ATOM 567 N N . LYS A 1 77 ? 1.098 4.440 7.949 1.00 93.44 77 LYS A N 1
ATOM 568 C CA . LYS A 1 77 ? 1.747 4.120 6.685 1.00 93.44 77 LYS A CA 1
ATOM 569 C C . LYS A 1 77 ? 3.241 4.342 6.838 1.00 93.44 77 LYS A C 1
ATOM 571 O O . LYS A 1 77 ? 3.671 5.382 7.319 1.00 93.44 77 LYS A O 1
ATOM 576 N N . VAL A 1 78 ? 4.024 3.379 6.393 1.00 94.44 78 VAL A N 1
ATOM 577 C CA . VAL A 1 78 ? 5.472 3.445 6.263 1.00 94.44 78 VAL A CA 1
ATOM 578 C C . VAL A 1 78 ? 5.800 3.350 4.781 1.00 94.44 78 VAL A C 1
ATOM 580 O O . VAL A 1 78 ? 5.385 2.410 4.111 1.00 94.44 78 VAL A O 1
ATOM 583 N N . ALA A 1 79 ? 6.544 4.315 4.263 1.00 94.00 79 ALA A N 1
ATOM 584 C CA . ALA A 1 79 ? 7.120 4.269 2.931 1.00 94.00 79 ALA A CA 1
ATOM 585 C C . ALA A 1 79 ? 8.642 4.212 3.063 1.00 94.00 79 ALA A C 1
ATOM 587 O O . ALA A 1 79 ? 9.244 5.120 3.630 1.00 94.00 79 ALA A O 1
ATOM 588 N N . HIS A 1 80 ? 9.263 3.157 2.552 1.00 93.56 80 HIS A N 1
ATOM 589 C CA . HIS A 1 80 ? 10.710 3.037 2.460 1.00 93.56 80 HIS A CA 1
ATOM 590 C C . HIS A 1 80 ? 11.144 3.222 1.010 1.00 93.56 80 HIS A C 1
ATOM 592 O O . HIS A 1 80 ? 10.659 2.518 0.123 1.00 93.56 80 HIS A O 1
ATOM 598 N N . ARG A 1 81 ? 12.066 4.150 0.762 1.00 93.62 81 ARG A N 1
ATOM 599 C CA . ARG A 1 81 ? 12.656 4.366 -0.561 1.00 93.62 81 ARG A CA 1
ATOM 600 C C . ARG A 1 81 ? 14.055 3.768 -0.585 1.00 93.62 81 ARG A C 1
ATOM 602 O O . ARG A 1 81 ? 14.966 4.310 0.032 1.00 93.62 81 ARG A O 1
ATOM 609 N N . PHE A 1 82 ? 14.249 2.689 -1.335 1.00 89.12 82 PHE A N 1
ATOM 610 C CA . PHE A 1 82 ? 15.534 1.989 -1.398 1.00 89.12 82 PHE A CA 1
ATOM 611 C C . PHE A 1 82 ? 16.643 2.836 -2.034 1.00 89.12 82 PHE A C 1
ATOM 613 O O . PHE A 1 82 ? 17.777 2.788 -1.561 1.00 89.12 82 PHE A O 1
ATOM 620 N N . SER A 1 83 ? 16.327 3.653 -3.050 1.00 87.12 83 SER A N 1
ATOM 621 C CA . SER A 1 83 ? 17.321 4.517 -3.713 1.00 87.12 83 SER A CA 1
ATOM 622 C C . SER A 1 83 ? 17.973 5.519 -2.761 1.00 87.12 83 SER A C 1
ATOM 624 O O . SER A 1 83 ? 19.185 5.702 -2.809 1.00 87.12 83 SER A O 1
ATOM 626 N N . THR A 1 84 ? 17.192 6.176 -1.900 1.00 90.44 84 THR A N 1
ATOM 627 C CA . THR A 1 84 ? 17.706 7.197 -0.968 1.00 90.44 84 THR A CA 1
ATOM 628 C C . THR A 1 84 ? 17.894 6.662 0.452 1.00 90.44 84 THR A C 1
ATOM 630 O O . THR A 1 84 ? 18.466 7.348 1.292 1.00 90.44 84 THR A O 1
ATOM 633 N N . LYS A 1 85 ? 17.462 5.418 0.717 1.00 89.12 85 LYS A N 1
ATOM 634 C CA . LYS A 1 85 ? 17.394 4.774 2.043 1.00 89.12 85 LYS A CA 1
ATOM 635 C C . LYS A 1 85 ? 16.567 5.564 3.062 1.00 89.12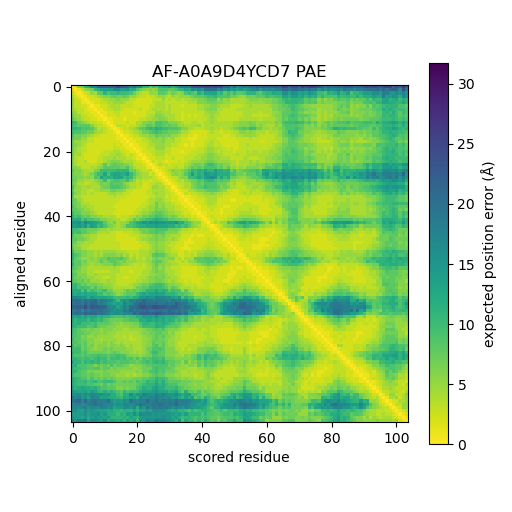 85 LYS A C 1
ATOM 637 O O . LYS A 1 85 ? 16.748 5.413 4.270 1.00 89.12 85 LYS A O 1
ATOM 642 N N . GLU A 1 86 ? 15.648 6.393 2.584 1.00 91.56 86 GLU A N 1
ATOM 643 C CA . GLU A 1 86 ? 14.786 7.208 3.430 1.00 91.56 86 GLU A CA 1
ATOM 644 C C . GLU A 1 86 ? 13.533 6.439 3.843 1.00 91.56 86 GLU A C 1
ATOM 646 O O . GLU A 1 86 ? 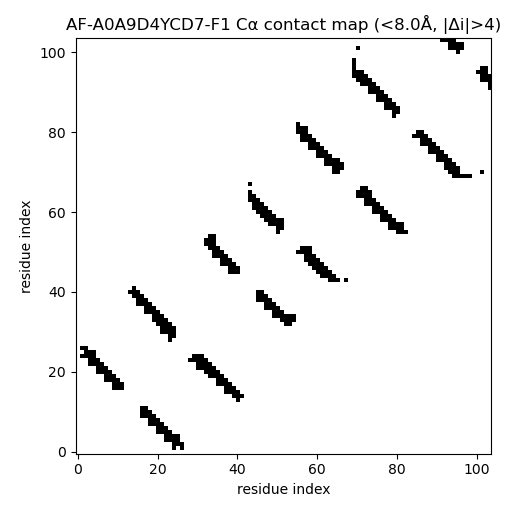12.990 5.624 3.092 1.00 91.56 86 GLU A O 1
ATOM 651 N N . ASN A 1 87 ? 13.070 6.719 5.059 1.00 91.50 87 ASN A N 1
ATOM 652 C CA . ASN A 1 87 ? 11.846 6.164 5.614 1.00 91.50 87 ASN A CA 1
ATOM 653 C C . ASN A 1 87 ? 10.893 7.307 5.938 1.00 91.50 87 ASN A C 1
ATOM 655 O O . ASN A 1 87 ? 11.227 8.199 6.717 1.00 91.50 87 ASN A O 1
ATOM 659 N N . THR A 1 88 ? 9.693 7.257 5.381 1.00 92.12 88 THR A N 1
ATOM 660 C CA . THR A 1 88 ? 8.606 8.163 5.726 1.00 92.12 88 THR A CA 1
ATOM 661 C C . THR A 1 88 ? 7.576 7.392 6.530 1.00 92.12 88 THR A C 1
ATOM 663 O O . THR A 1 88 ? 6.951 6.465 6.021 1.00 92.12 88 THR A O 1
ATOM 666 N N . LEU A 1 89 ? 7.394 7.781 7.789 1.00 92.50 89 LEU A N 1
ATOM 667 C CA . LEU A 1 89 ? 6.299 7.305 8.624 1.00 92.50 89 LEU A CA 1
ATOM 668 C C . LEU A 1 89 ? 5.187 8.354 8.619 1.00 92.50 89 LEU A C 1
ATOM 670 O O . LEU A 1 89 ? 5.424 9.535 8.856 1.00 92.50 89 LEU A O 1
ATOM 674 N N . THR A 1 90 ? 3.964 7.914 8.367 1.00 91.56 90 THR A N 1
ATOM 675 C CA . THR A 1 90 ? 2.755 8.728 8.421 1.00 91.56 90 THR A CA 1
ATOM 676 C C . THR A 1 90 ? 1.781 8.060 9.370 1.00 91.56 90 THR A C 1
ATOM 678 O O . THR A 1 90 ? 1.425 6.900 9.187 1.00 91.56 90 THR A O 1
ATOM 681 N N . LEU A 1 91 ? 1.346 8.796 10.382 1.00 92.38 91 LEU A N 1
ATOM 682 C CA . LEU A 1 91 ? 0.324 8.364 11.326 1.00 92.38 91 LEU A CA 1
ATOM 683 C C . LEU A 1 91 ? -0.895 9.260 11.135 1.00 92.38 91 LEU A C 1
ATOM 685 O O . LEU A 1 91 ? -0.751 10.455 10.882 1.00 92.38 91 LEU A O 1
ATOM 689 N N . GLY A 1 92 ? -2.085 8.684 11.230 1.00 88.62 92 GLY A N 1
ATOM 690 C CA . GLY A 1 92 ? -3.334 9.418 11.107 1.00 88.62 92 GLY A CA 1
ATOM 691 C C . GLY A 1 92 ? -4.433 8.750 11.910 1.00 88.62 92 GLY A C 1
ATOM 692 O O . GLY A 1 92 ? -4.450 7.534 12.092 1.00 88.62 92 GLY A O 1
ATOM 693 N N . THR A 1 93 ? -5.366 9.555 12.387 1.00 88.31 93 THR A N 1
ATOM 694 C CA . THR A 1 93 ? -6.534 9.080 13.120 1.00 88.31 93 THR A CA 1
ATOM 695 C C . THR A 1 93 ? -7.745 9.803 12.584 1.00 88.31 93 THR A C 1
ATOM 697 O O . THR A 1 93 ? -7.671 10.997 12.325 1.00 88.31 93 THR A O 1
ATOM 700 N N . GLN A 1 94 ? -8.856 9.102 12.449 1.00 86.25 94 GLN A N 1
ATOM 701 C CA . GLN A 1 94 ? -10.138 9.711 12.156 1.00 86.25 94 GLN A CA 1
ATOM 702 C C . GLN A 1 94 ? -11.137 9.394 13.258 1.00 86.25 94 GLN A C 1
ATOM 704 O O . GLN A 1 94 ? -11.099 8.322 13.870 1.00 86.25 94 GLN A O 1
ATOM 709 N N . HIS A 1 95 ? -12.055 10.322 13.479 1.00 83.38 95 HIS A N 1
ATOM 710 C CA . HIS A 1 95 ? -13.130 10.182 14.447 1.00 83.38 95 HIS A CA 1
ATOM 711 C C . HIS A 1 95 ? -14.381 10.886 13.924 1.00 83.38 95 HIS A C 1
ATOM 713 O O . HIS A 1 95 ? -14.301 12.033 13.476 1.00 83.38 95 HIS A O 1
ATOM 719 N N . ALA A 1 96 ? -15.534 10.214 13.958 1.00 80.25 96 ALA A N 1
ATOM 720 C CA . ALA A 1 96 ? -16.800 10.877 13.672 1.00 80.25 96 ALA A CA 1
ATOM 721 C C . ALA A 1 96 ? -17.339 11.540 14.937 1.00 80.25 96 ALA A C 1
ATOM 723 O O . ALA A 1 96 ? -17.465 10.894 15.974 1.00 80.25 96 ALA A O 1
ATOM 724 N N . LEU A 1 97 ? -17.653 12.830 14.830 1.00 75.69 97 LEU A N 1
ATOM 725 C CA . LEU A 1 97 ? -18.279 13.595 15.910 1.00 75.69 97 LEU A CA 1
ATOM 726 C C . LEU A 1 97 ? -19.795 13.365 15.933 1.00 75.69 97 LEU A C 1
ATOM 728 O O . LEU A 1 97 ? -20.414 13.346 16.993 1.00 75.69 97 LEU A O 1
ATOM 732 N N . ASP A 1 98 ? -20.381 13.152 14.760 1.00 77.50 98 ASP A N 1
ATOM 733 C CA . ASP A 1 98 ? -21.786 12.839 14.532 1.00 77.50 98 ASP A CA 1
ATOM 734 C C . ASP A 1 98 ? -21.918 12.031 13.214 1.00 77.50 98 ASP A C 1
ATOM 736 O O . ASP A 1 98 ? -20.938 11.864 12.480 1.00 77.50 98 ASP A O 1
ATOM 740 N N . PRO A 1 99 ? -23.101 11.483 12.871 1.00 70.12 99 PRO A N 1
ATOM 741 C CA . PRO A 1 99 ? -23.269 10.645 11.676 1.00 70.12 99 PRO A CA 1
ATOM 742 C C . PRO A 1 99 ? -22.896 11.326 10.346 1.00 70.12 99 PRO A C 1
ATOM 744 O O . PRO A 1 99 ? -22.662 10.627 9.354 1.00 70.12 99 PRO A O 1
ATOM 747 N N . LEU A 1 100 ? -22.847 12.665 10.328 1.00 76.56 100 LEU A N 1
ATOM 748 C CA . LEU A 1 100 ? -22.636 13.506 9.148 1.00 76.56 100 LEU A CA 1
ATOM 749 C C . LEU A 1 100 ? -21.266 14.216 9.120 1.00 76.56 100 LEU A C 1
ATOM 751 O O . LEU A 1 100 ? -20.847 14.629 8.040 1.00 76.56 100 LEU A O 1
ATOM 755 N N . THR A 1 101 ? -20.534 14.307 10.237 1.00 78.75 101 THR A N 1
ATOM 756 C CA . THR A 1 101 ? -19.242 15.012 10.340 1.00 78.75 101 THR A CA 1
ATOM 757 C C . THR A 1 101 ? -18.147 14.082 10.852 1.00 78.75 101 THR A C 1
ATOM 759 O O . THR A 1 101 ? -18.244 13.448 11.904 1.00 78.75 101 THR A O 1
ATOM 762 N N . THR A 1 102 ? -17.047 14.009 10.105 1.00 80.00 102 THR A N 1
ATOM 763 C CA . THR A 1 102 ? -15.857 13.225 10.459 1.00 80.00 102 THR A CA 1
ATOM 764 C C . THR A 1 102 ? -14.625 14.118 10.436 1.00 80.00 102 THR A C 1
ATOM 766 O O . THR A 1 102 ? -14.441 14.894 9.501 1.00 80.00 102 THR A O 1
ATOM 769 N N . VAL A 1 103 ? -13.790 14.004 11.466 1.00 81.69 103 VAL A N 1
ATOM 770 C CA . VAL A 1 103 ? -12.503 14.699 11.592 1.00 81.69 103 VAL A CA 1
ATOM 771 C C . VAL A 1 103 ? -11.377 13.719 11.265 1.00 81.69 103 VAL A C 1
ATOM 773 O O . VAL A 1 103 ? -11.468 12.546 11.633 1.00 81.69 103 VAL A O 1
ATOM 776 N N . LYS A 1 104 ? -10.341 14.195 10.567 1.00 83.88 104 LYS A N 1
ATOM 777 C CA . LYS A 1 104 ? -9.132 13.457 10.179 1.00 83.88 104 LYS A CA 1
ATOM 778 C C . LYS A 1 104 ? -7.898 14.335 10.365 1.00 83.88 104 LYS A C 1
ATOM 780 O O . LYS A 1 104 ? -8.044 15.558 10.150 1.00 83.88 104 LYS A O 1
#

InterPro domains:
  IPR001925 Porin, eukaryotic type [PTHR11743] (1-104)
  IPR023614 Porin domain superfamily [G3DSA:2.40.160.10] (1-104)
  IPR027246 Eukaryotic porin/Tom40 [PF01459] (2-104)

Mean predicted aligned error: 6.79 Å